Protein AF-A0A2N2NFU8-F1 (afdb_monomer_lite)

Secondary structure (DSSP, 8-state):
--HHHHHHHHHHHHHHHHHHHHHHHHHHHHHHHHHHHHHHHHHH-HHHHHHHHHTS--B-----GGGSPBHHHHHHHHHHTHHHHHHHHHTSBTTBEEEEE-SSSTTB-EEEEEESSHHHHHHHHHHH-SSEETTEEEEEEE-

Sequence (143 aa):
MIETTNEIKFSQAIETMKKESRFIILLLILITLCIVVILIETKTHTIRRIFDDFIYDNKNHYLPCEKLPTKVEVNKIIREKNDVIKEIEAVNPGFVEVEIDSSTCQGKADIIFWYASHENRLEIEDIIGDETFFGIPYRLQNR

Structure (mmCIF, N/CA/C/O backbone):
data_AF-A0A2N2NFU8-F1
#
_entry.id   AF-A0A2N2NFU8-F1
#
loop_
_atom_site.group_PDB
_atom_site.id
_atom_site.type_symbol
_atom_site.label_atom_id
_atom_site.label_alt_id
_atom_site.label_comp_id
_atom_site.label_asym_id
_atom_site.label_entity_id
_atom_site.label_seq_id
_atom_site.pdbx_PDB_ins_code
_atom_site.Cartn_x
_atom_site.Cartn_y
_atom_site.Cartn_z
_atom_site.occupancy
_atom_site.B_iso_or_equiv
_atom_site.auth_seq_id
_atom_site.auth_comp_id
_atom_site.auth_asym_id
_atom_site.auth_atom_id
_atom_site.pdbx_PDB_model_num
ATOM 1 N N . MET A 1 1 ? 45.878 -6.435 -62.817 1.00 57.75 1 MET A N 1
ATOM 2 C CA . MET A 1 1 ? 45.586 -7.247 -61.610 1.00 57.75 1 MET A CA 1
ATOM 3 C C . MET A 1 1 ? 45.681 -6.478 -60.286 1.00 57.75 1 MET A C 1
ATOM 5 O O . MET A 1 1 ? 45.166 -6.978 -59.299 1.00 57.75 1 MET A O 1
ATOM 9 N N . ILE A 1 2 ? 46.305 -5.292 -60.218 1.00 55.75 2 ILE A N 1
ATOM 10 C CA . ILE A 1 2 ? 46.417 -4.518 -58.959 1.00 55.75 2 ILE A CA 1
ATOM 11 C C . ILE A 1 2 ? 45.163 -3.654 -58.708 1.00 55.75 2 ILE A C 1
ATOM 13 O O . ILE A 1 2 ? 44.708 -3.538 -57.576 1.00 55.75 2 ILE A O 1
ATOM 17 N N . GLU A 1 3 ? 44.555 -3.126 -59.770 1.00 57.12 3 GLU A N 1
ATOM 18 C CA . GLU A 1 3 ? 43.409 -2.202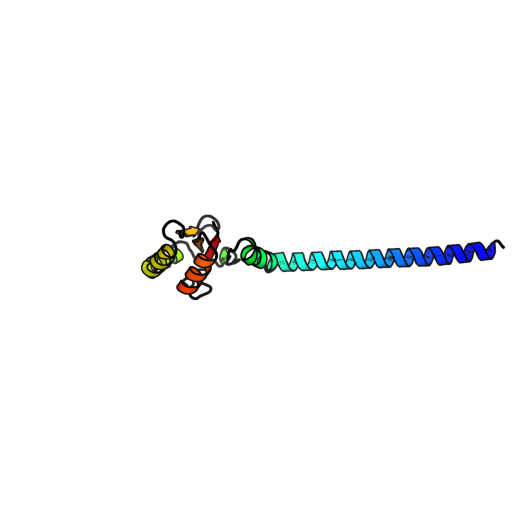 -59.723 1.00 57.12 3 GLU A CA 1
ATOM 19 C C . GLU A 1 3 ? 42.118 -2.866 -59.204 1.00 57.12 3 GLU A C 1
ATOM 21 O O . GLU A 1 3 ? 41.469 -2.355 -58.295 1.00 57.12 3 GLU A O 1
ATOM 26 N N . THR A 1 4 ? 41.837 -4.095 -59.647 1.00 58.62 4 THR A N 1
ATOM 27 C CA . THR A 1 4 ? 40.700 -4.917 -59.189 1.00 58.62 4 THR A CA 1
ATOM 28 C C . THR A 1 4 ? 40.763 -5.280 -57.703 1.00 58.62 4 THR A C 1
ATOM 30 O O . THR A 1 4 ? 39.737 -5.474 -57.060 1.00 58.62 4 THR A O 1
ATOM 33 N N . THR A 1 5 ? 41.963 -5.361 -57.125 1.00 61.72 5 THR A N 1
ATOM 34 C CA . THR A 1 5 ? 42.154 -5.737 -55.715 1.00 61.72 5 THR A CA 1
ATOM 35 C C . THR A 1 5 ? 41.864 -4.566 -54.768 1.00 61.72 5 THR A C 1
ATOM 37 O O . THR A 1 5 ? 41.464 -4.784 -53.624 1.00 61.72 5 THR A O 1
ATOM 40 N N . ASN A 1 6 ? 42.024 -3.324 -55.237 1.00 62.69 6 ASN A N 1
ATOM 41 C CA . ASN A 1 6 ? 41.734 -2.123 -54.450 1.00 62.69 6 ASN A CA 1
ATOM 42 C C . ASN A 1 6 ? 40.233 -1.803 -54.405 1.00 62.69 6 ASN A C 1
ATOM 44 O O . ASN A 1 6 ? 39.734 -1.440 -53.341 1.00 62.69 6 ASN A O 1
ATOM 48 N N . GLU A 1 7 ? 39.495 -2.007 -55.500 1.00 66.75 7 GLU A N 1
ATOM 49 C CA . GLU A 1 7 ? 38.040 -1.784 -55.518 1.00 66.75 7 GLU A CA 1
ATOM 50 C C . GLU A 1 7 ? 37.281 -2.776 -54.625 1.00 66.75 7 GLU A C 1
ATOM 52 O O . GLU A 1 7 ? 36.371 -2.387 -53.891 1.00 66.75 7 GLU A O 1
ATOM 57 N N . ILE A 1 8 ? 37.709 -4.044 -54.599 1.00 68.50 8 ILE A N 1
ATOM 58 C CA . ILE A 1 8 ? 37.111 -5.072 -53.734 1.00 68.50 8 ILE A CA 1
ATOM 59 C C . ILE A 1 8 ? 37.340 -4.738 -52.252 1.00 68.50 8 ILE A C 1
ATOM 61 O O . ILE A 1 8 ? 36.404 -4.812 -51.454 1.00 68.50 8 ILE A O 1
ATOM 65 N N . LYS A 1 9 ? 38.553 -4.302 -51.878 1.00 67.56 9 LYS A N 1
ATOM 66 C CA . LYS A 1 9 ? 38.859 -3.879 -50.500 1.00 67.56 9 LYS A CA 1
ATOM 67 C C . LYS A 1 9 ? 38.054 -2.650 -50.076 1.00 67.56 9 LYS A C 1
ATOM 69 O O . LYS A 1 9 ? 37.595 -2.591 -48.938 1.00 67.56 9 LYS A O 1
ATOM 74 N N . PHE A 1 10 ? 37.859 -1.690 -50.979 1.00 67.94 10 PHE A N 1
ATOM 75 C CA . PHE A 1 10 ? 37.082 -0.484 -50.701 1.00 67.94 10 PHE A CA 1
ATOM 76 C C . PHE A 1 10 ? 35.586 -0.791 -50.529 1.00 67.94 10 PHE A C 1
ATOM 78 O O . PHE A 1 10 ? 34.971 -0.333 -49.568 1.00 67.94 10 PHE A O 1
ATOM 85 N N . SER A 1 11 ? 35.013 -1.642 -51.388 1.00 69.06 11 SER A N 1
ATOM 86 C CA . SER A 1 11 ? 33.621 -2.091 -51.256 1.00 69.06 11 SER A CA 1
ATOM 87 C C . SER A 1 11 ? 33.385 -2.883 -49.964 1.00 69.06 11 SER A C 1
ATOM 89 O O . SER A 1 11 ? 32.391 -2.646 -49.277 1.00 69.06 11 SER A O 1
ATOM 91 N N . GLN A 1 12 ? 34.308 -3.780 -49.592 1.00 67.38 12 GLN A N 1
ATOM 92 C CA . GLN A 1 12 ? 34.230 -4.528 -48.331 1.00 67.38 12 GLN A CA 1
ATOM 93 C C . GLN A 1 12 ? 34.316 -3.606 -47.106 1.00 67.38 12 GLN A C 1
ATOM 95 O O . GLN A 1 12 ? 33.548 -3.788 -46.164 1.00 67.38 12 GLN A O 1
ATOM 100 N N . ALA A 1 13 ? 35.181 -2.584 -47.138 1.00 61.88 13 ALA A N 1
ATOM 101 C CA . ALA A 1 13 ? 35.310 -1.603 -46.059 1.00 61.88 13 ALA A CA 1
ATOM 102 C C . ALA A 1 13 ? 34.043 -0.743 -45.877 1.00 61.88 13 ALA A C 1
ATOM 104 O O . ALA A 1 13 ? 33.629 -0.476 -44.747 1.00 61.88 13 ALA A O 1
ATOM 105 N N . ILE A 1 14 ? 33.386 -0.345 -46.974 1.00 68.94 14 ILE A N 1
ATOM 106 C CA . ILE A 1 14 ? 32.115 0.397 -46.924 1.00 68.94 14 ILE A CA 1
ATOM 107 C C . ILE A 1 14 ? 31.000 -0.465 -46.322 1.00 68.94 14 ILE A C 1
ATOM 109 O O . ILE A 1 14 ? 30.201 0.025 -45.521 1.00 68.94 14 ILE A O 1
ATOM 113 N N . GLU A 1 15 ? 30.939 -1.748 -46.676 1.00 67.50 15 GLU A N 1
ATOM 114 C CA . GLU A 1 15 ? 29.918 -2.660 -46.162 1.00 67.50 15 GLU A CA 1
ATOM 115 C C . GLU A 1 15 ? 30.102 -2.942 -44.660 1.00 67.50 15 GLU A C 1
ATOM 117 O O . GLU A 1 15 ? 29.127 -2.902 -43.900 1.00 67.50 15 GLU A O 1
ATOM 122 N N . THR A 1 16 ? 31.347 -3.117 -44.198 1.00 66.88 16 THR A N 1
ATOM 123 C CA . THR A 1 16 ? 31.666 -3.247 -42.766 1.00 66.88 16 THR A CA 1
ATOM 124 C C . THR A 1 16 ? 31.369 -1.965 -41.990 1.00 66.88 16 THR A C 1
ATOM 126 O O . THR A 1 16 ? 30.689 -2.034 -40.967 1.00 66.88 16 THR A O 1
ATOM 129 N N . MET A 1 17 ? 31.741 -0.788 -42.511 1.00 64.00 17 MET A N 1
ATOM 130 C CA . MET A 1 17 ? 31.419 0.505 -41.885 1.00 64.00 17 MET A CA 1
ATOM 131 C C . MET A 1 17 ? 29.905 0.745 -41.786 1.00 64.00 17 MET A C 1
ATOM 133 O O . MET A 1 17 ? 29.406 1.243 -40.775 1.00 64.00 17 MET A O 1
ATOM 137 N N . LYS A 1 18 ? 29.136 0.360 -42.813 1.00 70.12 18 LYS A N 1
ATOM 138 C CA . LYS A 1 18 ? 27.669 0.480 -42.819 1.00 70.12 18 LYS A CA 1
ATOM 139 C C . LYS A 1 18 ? 27.014 -0.488 -41.827 1.00 70.12 18 LYS A C 1
ATOM 141 O O . LYS A 1 18 ? 26.007 -0.139 -41.213 1.00 70.12 18 LYS A O 1
ATOM 146 N N . LYS A 1 19 ? 27.576 -1.688 -41.638 1.00 72.69 19 LYS A N 1
ATOM 147 C CA . LYS A 1 19 ? 27.125 -2.670 -40.636 1.00 72.69 19 LYS A CA 1
ATOM 148 C C . LYS A 1 19 ? 27.407 -2.198 -39.205 1.00 72.69 19 LYS A C 1
ATOM 150 O O . LYS A 1 19 ? 26.512 -2.277 -38.366 1.00 72.69 19 LYS A O 1
ATOM 155 N N . GLU A 1 20 ? 28.597 -1.660 -38.949 1.00 76.50 20 GLU A N 1
ATOM 156 C CA . GLU A 1 20 ? 28.974 -1.081 -37.653 1.00 76.50 20 GLU A CA 1
ATOM 157 C C . GLU A 1 20 ? 28.124 0.149 -37.317 1.00 76.50 20 GLU A C 1
ATOM 159 O O . GLU A 1 20 ? 27.576 0.237 -36.221 1.00 76.50 20 GLU A O 1
ATOM 164 N N . SER A 1 21 ? 27.893 1.041 -38.285 1.00 78.94 21 SER A N 1
ATOM 165 C CA . SER A 1 21 ? 27.010 2.201 -38.113 1.00 78.94 21 SER A CA 1
ATOM 166 C C . SER A 1 21 ? 25.566 1.795 -37.794 1.00 78.94 21 SER A C 1
ATOM 168 O O . SER A 1 21 ? 24.955 2.355 -36.886 1.00 78.94 21 SER A O 1
ATOM 170 N N . ARG A 1 22 ? 25.025 0.764 -38.458 1.00 85.81 22 ARG A N 1
ATOM 171 C CA . ARG A 1 22 ? 23.692 0.222 -38.134 1.00 85.81 22 ARG A CA 1
ATOM 172 C C . ARG A 1 22 ? 23.628 -0.365 -36.727 1.00 85.81 22 ARG A C 1
ATOM 174 O O . ARG A 1 22 ? 22.627 -0.166 -36.046 1.00 85.81 22 ARG A O 1
ATOM 181 N N 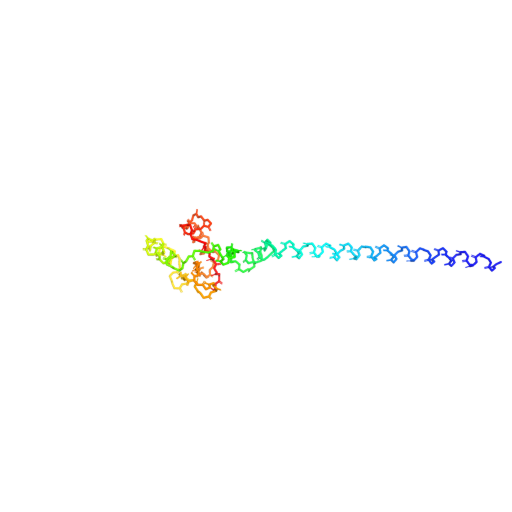. PHE A 1 23 ? 24.671 -1.070 -36.291 1.00 89.88 23 PHE A N 1
ATOM 182 C CA . PHE A 1 23 ? 24.733 -1.618 -34.938 1.00 89.88 23 PHE A CA 1
ATOM 183 C C . PHE A 1 23 ? 24.798 -0.507 -33.882 1.00 89.88 23 PHE A C 1
ATOM 185 O O . PHE A 1 23 ? 24.058 -0.553 -32.904 1.00 89.88 23 PHE A O 1
ATOM 192 N N . ILE A 1 24 ? 25.602 0.534 -34.121 1.00 89.75 24 ILE A N 1
ATOM 193 C CA . ILE A 1 24 ? 25.680 1.715 -33.252 1.00 89.75 24 ILE A CA 1
ATOM 194 C C . ILE A 1 24 ? 24.321 2.422 -33.173 1.00 89.75 24 ILE A C 1
ATOM 196 O O . ILE A 1 24 ? 23.873 2.750 -32.080 1.00 89.75 24 ILE A O 1
ATOM 200 N N . ILE A 1 25 ? 23.627 2.608 -34.301 1.00 92.19 25 ILE A N 1
ATOM 201 C CA . ILE A 1 25 ? 22.288 3.218 -34.323 1.00 92.19 25 ILE A CA 1
ATOM 202 C C . ILE A 1 25 ? 21.291 2.378 -33.516 1.00 92.19 25 ILE A C 1
ATOM 204 O O . ILE A 1 25 ? 20.552 2.930 -32.706 1.00 92.19 25 ILE A O 1
ATOM 208 N N . LEU A 1 26 ? 21.285 1.052 -33.685 1.00 93.81 26 LEU A N 1
ATOM 209 C CA . LEU A 1 26 ? 20.416 0.162 -32.906 1.00 93.81 26 LEU A CA 1
ATOM 210 C C . LEU A 1 26 ? 20.712 0.241 -31.405 1.00 93.81 26 LEU A C 1
ATOM 212 O O . LEU A 1 26 ? 19.785 0.295 -30.599 1.00 93.81 26 LEU A O 1
ATOM 216 N N . LEU A 1 27 ? 21.990 0.298 -31.031 1.00 94.06 27 LEU A N 1
ATOM 217 C CA . LEU A 1 27 ? 22.412 0.419 -29.640 1.00 94.06 27 LEU A CA 1
ATOM 218 C C . LEU A 1 27 ? 22.010 1.776 -29.040 1.00 94.06 27 LEU A C 1
ATOM 220 O O . LEU A 1 27 ? 21.504 1.821 -27.923 1.00 94.06 27 LEU A O 1
ATOM 224 N N . LEU A 1 28 ? 22.145 2.870 -29.794 1.00 94.44 28 LEU A N 1
ATOM 225 C CA . LEU A 1 28 ? 21.682 4.200 -29.383 1.00 94.44 28 LEU A CA 1
ATOM 226 C C . LEU A 1 28 ? 20.161 4.259 -29.220 1.00 94.44 28 LEU A C 1
ATOM 228 O O . LEU A 1 28 ? 19.676 4.857 -28.261 1.00 94.44 28 LEU A O 1
ATOM 232 N N . ILE A 1 29 ? 19.405 3.619 -30.116 1.00 95.75 29 ILE A N 1
ATOM 233 C CA . ILE A 1 29 ? 17.945 3.508 -29.999 1.00 95.75 29 ILE A CA 1
ATOM 234 C C . ILE A 1 29 ? 17.579 2.727 -28.735 1.00 95.75 29 ILE A C 1
ATOM 236 O O . ILE A 1 29 ? 16.731 3.180 -27.972 1.00 95.75 29 ILE A O 1
ATOM 240 N N . LEU A 1 30 ? 18.242 1.595 -28.479 1.00 95.75 30 LEU A N 1
ATOM 241 C CA . LEU A 1 30 ? 18.002 0.784 -27.286 1.00 95.75 30 LEU A CA 1
ATOM 242 C C . LEU A 1 30 ? 18.305 1.562 -25.999 1.00 95.75 30 LEU A C 1
ATOM 244 O O . LEU A 1 30 ? 17.482 1.579 -25.090 1.00 95.75 30 LEU A O 1
ATOM 248 N N . ILE A 1 31 ? 19.447 2.251 -25.935 1.00 95.62 31 ILE A N 1
ATOM 249 C CA . ILE A 1 31 ? 19.809 3.094 -24.786 1.00 95.62 31 ILE A CA 1
ATOM 250 C C . ILE A 1 31 ? 18.773 4.203 -24.590 1.00 95.62 31 ILE A C 1
ATOM 252 O O . ILE A 1 31 ? 18.325 4.435 -23.469 1.00 95.62 31 ILE A O 1
ATOM 256 N N . THR A 1 32 ? 18.358 4.860 -25.674 1.00 94.81 32 THR A N 1
ATOM 257 C CA . THR A 1 32 ? 17.338 5.915 -25.624 1.00 94.81 32 THR A CA 1
ATOM 258 C C . THR A 1 32 ? 16.013 5.369 -25.092 1.00 94.81 32 THR A C 1
ATOM 260 O O . THR A 1 32 ? 15.402 5.989 -24.224 1.00 94.81 32 THR A O 1
ATOM 263 N N . LEU A 1 33 ? 15.596 4.183 -25.545 1.00 94.94 33 LEU A N 1
ATOM 264 C CA . LEU A 1 33 ? 14.402 3.500 -25.049 1.00 94.94 33 LEU A CA 1
ATOM 265 C C . LEU A 1 33 ? 14.513 3.207 -23.545 1.00 94.94 33 LEU A C 1
ATOM 267 O O . LEU A 1 33 ? 13.588 3.517 -22.798 1.00 94.94 33 LEU A O 1
ATOM 271 N N . CYS A 1 34 ? 15.655 2.686 -23.086 1.00 92.06 34 CYS A N 1
ATOM 272 C CA . CYS A 1 34 ? 15.906 2.445 -21.665 1.00 92.06 34 CYS A CA 1
ATOM 273 C C . CYS A 1 34 ? 15.807 3.736 -20.840 1.00 92.06 34 CYS A C 1
ATOM 275 O O . CYS A 1 34 ? 15.171 3.740 -19.789 1.00 92.06 34 CYS A O 1
ATOM 277 N N . ILE A 1 35 ? 16.380 4.844 -21.322 1.00 92.56 35 ILE A N 1
ATOM 278 C CA . ILE A 1 35 ? 16.293 6.148 -20.646 1.00 92.56 35 ILE A CA 1
ATOM 279 C C . ILE A 1 35 ? 14.835 6.610 -20.547 1.00 92.56 35 ILE A C 1
ATOM 281 O O . ILE A 1 35 ? 14.415 7.052 -19.481 1.00 92.56 35 ILE A O 1
ATOM 285 N N . VAL A 1 36 ? 14.044 6.481 -21.617 1.00 91.06 36 VAL A N 1
ATOM 286 C CA . VAL A 1 36 ? 12.617 6.844 -21.594 1.00 91.06 36 VAL A CA 1
ATOM 287 C C . VAL A 1 36 ? 11.856 6.012 -20.562 1.00 91.06 36 VAL A C 1
ATOM 289 O O . VAL A 1 36 ? 11.098 6.578 -19.779 1.00 91.06 36 VAL A O 1
ATOM 292 N N . VAL A 1 37 ? 12.090 4.698 -20.503 1.00 88.19 37 VAL A N 1
ATOM 293 C CA . VAL A 1 37 ? 11.465 3.821 -19.498 1.00 88.19 37 VAL A CA 1
ATOM 294 C C . VAL A 1 37 ? 11.841 4.252 -18.078 1.00 88.19 37 VAL A C 1
ATOM 296 O O . VAL A 1 37 ? 10.962 4.375 -17.229 1.00 88.19 37 VAL A O 1
ATOM 299 N N . ILE A 1 38 ? 13.115 4.569 -17.827 1.00 86.50 38 ILE A N 1
ATOM 300 C CA . ILE A 1 38 ? 13.578 5.070 -16.522 1.00 86.50 38 ILE A CA 1
ATOM 301 C C . ILE A 1 38 ? 12.887 6.397 -16.166 1.00 86.50 38 ILE A C 1
ATOM 303 O O . ILE A 1 38 ? 12.422 6.581 -15.041 1.00 86.50 38 ILE A O 1
ATOM 307 N N . LEU A 1 39 ? 12.760 7.322 -17.121 1.00 86.25 39 LEU A N 1
ATOM 308 C CA . LEU A 1 39 ? 12.079 8.603 -16.905 1.00 86.25 39 LEU A CA 1
ATOM 309 C C . LEU A 1 39 ? 10.578 8.436 -16.629 1.00 86.25 39 LEU A C 1
ATOM 311 O O . LEU A 1 39 ? 10.024 9.179 -15.821 1.00 86.25 39 LEU A O 1
ATOM 315 N N . ILE A 1 40 ? 9.915 7.471 -17.267 1.00 83.88 40 ILE A N 1
ATOM 316 C CA . ILE A 1 40 ? 8.513 7.137 -16.975 1.00 83.88 40 ILE A CA 1
ATOM 317 C C . ILE A 1 40 ? 8.394 6.551 -15.565 1.00 83.88 40 ILE A C 1
ATOM 319 O O . ILE A 1 40 ? 7.514 6.957 -14.801 1.00 83.88 40 ILE A O 1
ATOM 323 N N . GLU A 1 41 ?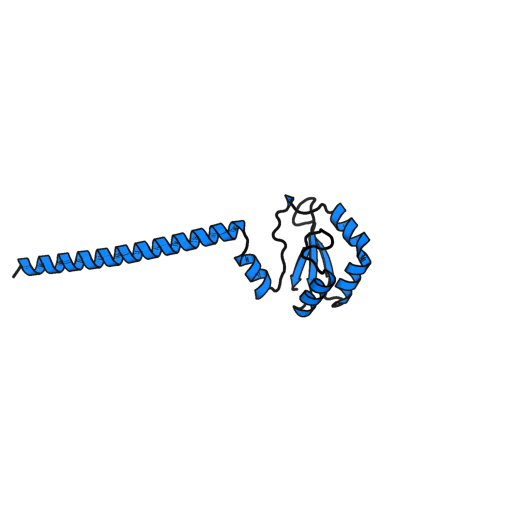 9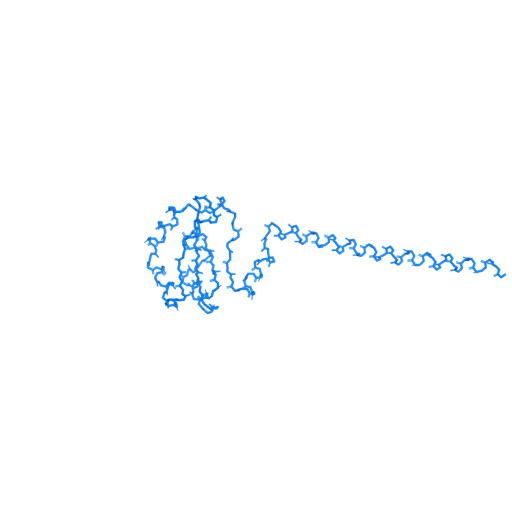.294 5.642 -15.195 1.00 83.94 41 GLU A N 1
ATOM 324 C CA . GLU A 1 41 ? 9.263 4.968 -13.898 1.00 83.94 41 GLU A CA 1
ATOM 325 C C . GLU A 1 41 ? 9.468 5.937 -12.733 1.00 83.94 41 GLU A C 1
ATOM 327 O O . GLU A 1 41 ? 8.710 5.905 -11.769 1.00 83.94 41 GLU A O 1
ATOM 332 N N . THR A 1 42 ? 10.420 6.868 -12.855 1.00 77.75 42 THR A N 1
ATOM 333 C CA . THR A 1 42 ? 10.679 7.891 -11.820 1.00 77.75 42 THR A CA 1
ATOM 334 C C . THR A 1 42 ? 9.482 8.792 -11.519 1.00 77.75 42 THR A C 1
ATOM 336 O O . THR A 1 42 ? 9.451 9.418 -10.463 1.00 77.75 42 THR A O 1
ATOM 339 N N . LYS A 1 43 ? 8.502 8.880 -12.427 1.00 75.25 43 LYS A N 1
ATOM 340 C CA . LYS A 1 43 ? 7.295 9.694 -12.236 1.00 75.25 43 LYS A CA 1
ATOM 341 C C . LYS A 1 43 ? 6.065 8.884 -11.860 1.00 75.25 43 LYS A C 1
ATOM 343 O O . LYS A 1 43 ? 5.209 9.391 -11.145 1.00 75.25 43 LYS A O 1
ATOM 348 N N . THR A 1 44 ? 5.932 7.683 -12.414 1.00 75.69 44 THR A N 1
ATOM 349 C CA . THR A 1 44 ? 4.687 6.904 -12.331 1.00 75.69 44 THR A CA 1
ATOM 350 C C . THR A 1 44 ? 4.774 5.725 -11.373 1.00 75.69 44 THR A C 1
ATOM 352 O O . THR A 1 44 ? 3.729 5.226 -10.971 1.00 75.69 44 THR A O 1
ATOM 355 N N . HIS A 1 45 ? 5.984 5.287 -11.002 1.00 83.12 45 HIS A N 1
ATOM 356 C CA . HIS A 1 45 ? 6.221 4.086 -10.195 1.00 83.12 45 HIS A CA 1
ATOM 357 C C . HIS A 1 45 ? 5.493 2.840 -10.735 1.00 83.12 45 HIS A C 1
ATOM 359 O O . HIS A 1 45 ? 5.086 1.974 -9.966 1.00 83.12 45 HIS A O 1
ATOM 365 N N . THR A 1 46 ? 5.280 2.751 -12.053 1.00 83.81 46 THR A N 1
ATOM 366 C CA . THR A 1 46 ? 4.446 1.705 -12.666 1.00 83.81 46 THR A CA 1
ATOM 367 C C . THR A 1 46 ? 5.094 0.328 -12.532 1.00 83.81 46 THR A C 1
ATOM 369 O O . THR A 1 46 ? 4.433 -0.632 -12.145 1.00 83.81 46 THR A O 1
ATOM 372 N N . ILE A 1 47 ? 6.392 0.223 -12.819 1.00 83.75 47 ILE A N 1
ATOM 373 C CA . ILE A 1 47 ? 7.157 -1.022 -12.696 1.00 83.75 47 ILE A CA 1
ATOM 374 C C . ILE A 1 47 ? 7.251 -1.409 -11.223 1.00 83.75 47 ILE A C 1
ATOM 376 O O . ILE A 1 47 ? 7.009 -2.568 -10.888 1.00 83.75 47 ILE A O 1
ATOM 380 N N . ARG A 1 48 ? 7.544 -0.449 -10.335 1.00 85.88 48 ARG A N 1
ATOM 381 C CA . ARG A 1 48 ? 7.572 -0.690 -8.889 1.00 85.88 48 ARG A CA 1
ATOM 382 C C . ARG A 1 48 ? 6.226 -1.191 -8.374 1.00 85.88 48 ARG A C 1
ATOM 384 O O . ARG A 1 48 ? 6.216 -2.153 -7.623 1.00 85.88 48 ARG A O 1
ATOM 391 N N . ARG A 1 49 ? 5.117 -0.606 -8.828 1.00 88.31 49 ARG A N 1
ATOM 392 C CA . ARG A 1 49 ? 3.758 -1.028 -8.470 1.00 88.31 49 ARG A CA 1
ATOM 393 C C . ARG A 1 49 ? 3.458 -2.453 -8.904 1.00 88.31 49 ARG A C 1
ATOM 395 O O . ARG A 1 49 ? 2.922 -3.204 -8.107 1.00 88.31 49 ARG A O 1
ATOM 402 N N . ILE A 1 50 ? 3.842 -2.838 -10.121 1.00 88.00 50 ILE A N 1
ATOM 403 C CA . ILE A 1 50 ? 3.681 -4.222 -10.594 1.00 88.00 50 ILE A CA 1
ATOM 404 C C . ILE A 1 50 ? 4.534 -5.181 -9.758 1.00 88.00 50 ILE A C 1
ATOM 406 O O . ILE A 1 50 ? 4.091 -6.277 -9.437 1.00 88.00 50 ILE A O 1
ATOM 410 N N . PHE A 1 51 ? 5.759 -4.789 -9.408 1.00 90.69 51 PHE A N 1
ATOM 411 C CA . PHE A 1 51 ? 6.655 -5.643 -8.633 1.00 90.69 51 PHE A CA 1
ATOM 412 C C . PHE A 1 51 ? 6.185 -5.802 -7.183 1.00 90.69 51 PHE A C 1
ATOM 414 O O . PHE A 1 51 ? 6.150 -6.919 -6.673 1.00 90.69 51 PHE A O 1
ATOM 421 N N . ASP A 1 52 ? 5.791 -4.702 -6.542 1.00 92.56 52 ASP A N 1
ATOM 422 C CA . ASP A 1 52 ? 5.234 -4.716 -5.194 1.00 92.56 52 ASP A CA 1
ATOM 423 C C . ASP A 1 52 ? 3.956 -5.568 -5.170 1.00 92.56 52 ASP A C 1
ATOM 425 O O . ASP A 1 52 ? 3.862 -6.458 -4.338 1.00 92.56 52 ASP A O 1
ATOM 429 N N . ASP A 1 53 ? 3.054 -5.410 -6.141 1.00 92.31 53 ASP A N 1
ATOM 430 C CA . ASP A 1 53 ? 1.789 -6.152 -6.208 1.00 92.31 53 ASP A CA 1
ATOM 431 C C . ASP A 1 53 ? 1.949 -7.639 -6.566 1.00 92.31 53 ASP A C 1
ATOM 433 O O . ASP A 1 53 ? 1.322 -8.486 -5.948 1.00 92.31 53 ASP A O 1
ATOM 437 N N . PHE A 1 54 ? 2.787 -7.991 -7.545 1.00 91.88 54 PHE A N 1
ATOM 438 C CA . PHE A 1 54 ? 2.849 -9.369 -8.056 1.00 91.88 54 PHE A CA 1
ATOM 439 C C . PHE A 1 54 ? 3.923 -10.232 -7.385 1.00 91.88 54 PHE A C 1
ATOM 441 O O . PHE A 1 54 ? 3.766 -11.447 -7.286 1.00 91.88 54 PHE A O 1
ATOM 448 N N . ILE A 1 55 ? 5.046 -9.632 -6.973 1.00 93.19 55 ILE A N 1
ATOM 449 C CA . ILE A 1 55 ? 6.183 -10.374 -6.406 1.00 93.19 55 ILE A CA 1
ATOM 450 C C . ILE A 1 55 ? 6.162 -10.325 -4.886 1.00 93.19 55 ILE A C 1
ATOM 452 O O . ILE A 1 55 ? 6.362 -11.357 -4.248 1.00 93.19 55 ILE A O 1
ATOM 456 N N . TYR A 1 56 ? 5.942 -9.143 -4.309 1.00 94.12 56 TYR A N 1
ATOM 457 C CA . TYR A 1 56 ? 5.848 -9.002 -2.857 1.00 94.12 56 TYR A CA 1
ATOM 458 C C . TYR A 1 56 ? 4.430 -9.199 -2.331 1.00 94.12 56 TYR A C 1
ATOM 460 O O . TYR A 1 56 ? 4.270 -9.405 -1.132 1.00 94.12 56 TYR A O 1
ATOM 468 N N . ASP A 1 57 ? 3.433 -9.185 -3.220 1.00 96.25 57 ASP A N 1
ATOM 469 C CA . ASP A 1 57 ? 2.024 -9.165 -2.847 1.00 96.25 57 ASP A CA 1
ATOM 470 C C . ASP A 1 57 ? 1.749 -8.034 -1.861 1.00 96.25 57 ASP A C 1
ATOM 472 O O . ASP A 1 57 ? 1.208 -8.283 -0.804 1.00 96.25 57 ASP A O 1
ATOM 476 N N . ASN A 1 58 ? 2.186 -6.814 -2.182 1.00 96.62 58 ASN A N 1
ATOM 477 C CA . ASN A 1 58 ? 2.052 -5.587 -1.400 1.00 96.62 58 ASN A CA 1
ATOM 478 C C . ASN A 1 58 ? 1.262 -4.537 -2.189 1.00 96.62 58 ASN A C 1
ATOM 480 O O . ASN A 1 58 ? 1.456 -4.362 -3.392 1.00 96.62 58 ASN A O 1
ATOM 484 N N . LYS A 1 59 ? 0.474 -3.720 -1.488 1.00 95.31 59 LYS A N 1
ATOM 485 C CA . LYS A 1 59 ? -0.202 -2.544 -2.056 1.00 95.31 59 LYS A CA 1
ATOM 486 C C . LYS A 1 59 ? 0.370 -1.273 -1.445 1.00 95.31 59 LYS A C 1
ATOM 488 O O . LYS A 1 59 ? 0.341 -1.091 -0.232 1.00 95.31 59 LYS A O 1
ATOM 493 N N . ASN A 1 60 ? 0.853 -0.363 -2.286 1.00 95.06 60 ASN A N 1
ATOM 494 C CA . ASN A 1 60 ? 1.362 0.944 -1.874 1.00 95.06 60 ASN A CA 1
ATOM 495 C C . ASN A 1 60 ? 0.537 2.078 -2.500 1.00 95.06 60 ASN A C 1
ATOM 497 O O . ASN A 1 60 ? 0.147 1.994 -3.664 1.00 95.06 60 ASN A O 1
ATOM 501 N N . HIS A 1 61 ? 0.321 3.175 -1.765 1.00 93.19 61 HIS A N 1
ATOM 502 C CA . HIS A 1 61 ? -0.416 4.335 -2.286 1.00 93.19 61 HIS A CA 1
ATOM 503 C C . HIS A 1 61 ? 0.410 5.216 -3.244 1.00 93.19 61 HIS A C 1
ATOM 505 O O . HIS A 1 61 ? -0.164 6.010 -3.985 1.00 93.19 61 HIS A O 1
ATOM 511 N N . TYR A 1 62 ? 1.749 5.146 -3.206 1.00 91.19 62 TYR A N 1
ATOM 512 C CA . TYR A 1 62 ? 2.712 5.959 -3.989 1.00 91.19 62 TYR A CA 1
ATOM 513 C C . TYR A 1 62 ? 2.502 7.488 -3.977 1.00 91.19 62 TYR A C 1
ATOM 515 O O . TYR A 1 62 ? 3.155 8.225 -4.715 1.00 91.19 62 TYR A O 1
ATOM 523 N N . LEU A 1 63 ? 1.602 7.992 -3.131 1.00 92.44 63 LEU A N 1
ATOM 524 C CA . LEU A 1 63 ? 1.433 9.417 -2.885 1.00 92.44 63 LEU A CA 1
ATOM 525 C C . LEU A 1 63 ? 2.681 10.029 -2.224 1.00 92.44 63 LEU A C 1
ATOM 527 O O . LEU A 1 63 ? 3.240 9.426 -1.307 1.00 92.44 63 LEU A O 1
ATOM 531 N N . PRO A 1 64 ? 3.083 11.245 -2.635 1.00 93.12 64 PRO A N 1
ATOM 532 C CA . PRO A 1 64 ? 4.125 11.995 -1.949 1.00 93.12 64 PRO A CA 1
ATOM 533 C C . PRO A 1 64 ? 3.617 12.518 -0.593 1.00 93.12 64 PRO A C 1
ATOM 535 O O . PRO A 1 64 ? 2.411 12.724 -0.411 1.00 93.12 64 PRO A O 1
ATOM 538 N N . CYS A 1 65 ? 4.533 12.768 0.351 1.00 93.69 65 CYS A N 1
ATOM 539 C CA . CYS A 1 65 ? 4.208 13.134 1.736 1.00 93.69 65 CYS A CA 1
ATOM 540 C C . CYS A 1 65 ? 3.262 14.342 1.850 1.00 93.69 65 CYS A C 1
ATOM 542 O O . CYS A 1 65 ? 2.418 14.389 2.742 1.00 93.69 65 CYS A O 1
ATOM 544 N N . GLU A 1 66 ? 3.350 15.322 0.948 1.00 94.12 66 GLU A N 1
ATOM 545 C CA . GLU A 1 66 ? 2.518 16.530 0.983 1.00 94.12 66 GLU A CA 1
ATOM 546 C C . GLU A 1 66 ? 1.026 16.215 0.816 1.00 94.12 66 GLU A C 1
ATOM 548 O O . GLU A 1 66 ? 0.181 16.942 1.345 1.00 94.12 66 GLU A O 1
ATOM 553 N N . LYS A 1 67 ? 0.709 15.123 0.106 1.00 95.06 67 LYS A N 1
ATOM 554 C CA . LYS A 1 67 ? -0.661 14.660 -0.150 1.00 95.06 67 LYS A CA 1
ATOM 555 C C . LYS A 1 67 ? -1.208 13.736 0.935 1.00 95.06 67 LYS A C 1
ATOM 557 O O . LYS A 1 67 ? -2.389 13.406 0.885 1.00 95.06 67 LYS A O 1
ATOM 562 N N . LEU A 1 68 ? -0.383 13.318 1.892 1.00 97.06 68 LEU A N 1
ATOM 563 C CA . LEU A 1 68 ? -0.854 12.511 3.010 1.00 97.06 68 LEU A CA 1
ATOM 564 C C . LEU A 1 68 ? -1.623 13.372 4.026 1.00 97.06 68 LEU A C 1
ATOM 566 O O . LEU A 1 68 ? -1.350 14.574 4.157 1.00 97.06 68 LEU A O 1
ATOM 570 N N . PRO A 1 69 ? -2.588 12.792 4.752 1.00 97.44 69 PRO A N 1
ATOM 571 C CA . PRO A 1 69 ? -3.265 13.461 5.856 1.00 97.44 69 PRO A CA 1
ATOM 572 C C . PRO A 1 69 ? -2.342 13.622 7.069 1.00 97.44 69 PRO A C 1
ATOM 574 O O . PRO A 1 69 ? -1.248 13.062 7.153 1.00 97.44 69 PRO A O 1
ATOM 577 N N . THR A 1 70 ? -2.763 14.439 8.026 1.00 97.69 70 THR A N 1
ATOM 578 C CA . THR A 1 70 ? -2.062 14.601 9.303 1.00 97.69 70 THR A CA 1
ATOM 579 C C . THR A 1 70 ? -2.287 13.396 10.212 1.00 97.69 70 THR A C 1
ATOM 581 O O . THR A 1 70 ? -3.325 12.736 10.168 1.00 97.69 70 THR A O 1
ATOM 584 N N . LYS A 1 71 ? -1.354 13.162 11.143 1.00 96.12 71 LYS A N 1
ATOM 585 C CA . LYS A 1 71 ? -1.508 12.121 12.172 1.00 96.12 71 LYS A CA 1
ATOM 586 C C . LYS A 1 71 ? -2.817 12.253 12.963 1.00 96.12 71 LYS A C 1
ATOM 588 O O . LYS A 1 71 ? -3.402 11.244 13.348 1.00 96.12 71 LYS A O 1
ATOM 593 N N . VAL A 1 72 ? -3.277 13.477 13.225 1.00 96.44 72 VAL A N 1
ATOM 594 C CA . VAL A 1 72 ? -4.518 13.729 13.977 1.00 96.44 72 VAL A CA 1
ATOM 595 C C . VAL A 1 72 ? -5.745 13.277 13.185 1.00 96.44 72 VAL A C 1
ATOM 597 O O . VAL A 1 72 ? -6.625 12.639 13.757 1.00 96.44 72 VAL A O 1
ATOM 600 N N . GLU A 1 73 ? -5.785 13.556 11.880 1.00 97.12 73 GLU A N 1
ATOM 601 C CA . GLU A 1 73 ? -6.874 13.126 10.994 1.00 97.12 73 GLU A CA 1
ATOM 602 C C . GLU A 1 73 ? -6.942 11.601 10.891 1.00 97.12 73 GLU A C 1
ATOM 604 O O . GLU A 1 73 ? -8.012 11.030 11.093 1.00 97.12 73 GLU A O 1
ATOM 609 N N . VAL A 1 74 ? -5.799 10.934 10.689 1.00 97.25 74 VAL A N 1
ATOM 610 C CA . VAL A 1 74 ? -5.735 9.462 10.630 1.00 97.25 74 VAL A CA 1
ATOM 611 C C . VAL A 1 74 ? -6.220 8.831 11.939 1.00 97.25 74 VAL A C 1
ATOM 613 O O . VAL A 1 74 ? -7.086 7.959 11.929 1.00 97.25 74 VAL A O 1
ATOM 616 N N . ASN A 1 75 ? -5.735 9.322 13.088 1.00 96.50 75 ASN A N 1
ATOM 617 C CA . ASN A 1 75 ? -6.160 8.825 14.403 1.00 96.50 75 ASN A CA 1
ATOM 618 C C . ASN A 1 75 ? -7.656 9.023 14.659 1.00 96.50 75 ASN A C 1
ATOM 620 O O . ASN A 1 75 ? -8.285 8.194 15.318 1.00 96.50 75 ASN A O 1
ATOM 624 N N . LYS A 1 76 ? -8.223 10.135 14.181 1.00 97.62 76 LYS A N 1
ATOM 625 C CA . LYS A 1 76 ? -9.655 10.397 14.298 1.00 97.62 76 LYS A CA 1
ATOM 626 C C . LYS A 1 76 ? -10.453 9.345 13.527 1.00 97.62 76 LYS A C 1
ATOM 628 O O . LYS A 1 76 ? -11.339 8.740 14.122 1.00 97.62 76 LYS A O 1
ATOM 633 N N . ILE A 1 77 ? -10.102 9.088 12.266 1.00 97.25 77 ILE A N 1
ATOM 634 C CA . ILE A 1 77 ? -10.798 8.105 11.422 1.00 97.25 77 ILE A CA 1
ATOM 635 C C . ILE A 1 77 ? -10.684 6.692 11.995 1.00 97.25 77 ILE A C 1
ATOM 637 O O . ILE A 1 77 ? -11.703 6.026 12.135 1.00 97.25 77 ILE A O 1
ATOM 641 N N . ILE A 1 78 ? -9.492 6.256 12.415 1.00 96.00 78 ILE A N 1
ATOM 642 C CA . ILE A 1 78 ? -9.308 4.930 13.035 1.00 96.00 78 ILE A CA 1
ATOM 643 C C . ILE A 1 78 ? -10.168 4.777 14.291 1.00 96.00 78 ILE A C 1
ATOM 645 O O . ILE A 1 78 ? -10.800 3.744 14.490 1.00 96.00 78 ILE A O 1
ATOM 649 N N . ARG A 1 79 ? -10.248 5.817 15.130 1.00 96.88 79 ARG A N 1
ATOM 650 C CA . ARG A 1 79 ? -11.090 5.787 16.332 1.00 96.88 79 ARG A CA 1
ATOM 651 C C . ARG A 1 79 ? -12.579 5.751 15.993 1.00 96.88 79 ARG A C 1
ATOM 653 O O . ARG A 1 79 ? -13.333 5.053 16.664 1.00 96.88 79 ARG A O 1
ATOM 660 N N . GLU A 1 80 ? -13.002 6.521 14.994 1.00 97.75 80 GLU A N 1
ATOM 661 C CA . GLU A 1 80 ? -14.396 6.575 14.538 1.00 97.75 80 GLU A CA 1
ATOM 662 C C . GLU A 1 80 ? -14.836 5.284 13.837 1.00 97.75 80 GLU A C 1
ATOM 664 O O . GLU A 1 80 ? -16.013 4.942 13.903 1.00 97.75 80 GLU A O 1
ATOM 669 N N . LYS A 1 81 ? -13.903 4.572 13.196 1.00 97.31 81 LYS A N 1
ATOM 670 C CA . LYS A 1 81 ? -14.122 3.342 12.415 1.00 97.31 81 LYS A CA 1
ATOM 671 C C . LYS A 1 81 ? -13.490 2.113 13.062 1.00 97.31 81 LYS A C 1
ATOM 673 O O . LYS A 1 81 ? -13.044 1.186 12.392 1.00 97.31 81 LYS A O 1
ATOM 678 N N . ASN A 1 82 ? -13.427 2.122 14.389 1.00 96.88 82 ASN A N 1
ATOM 679 C CA . ASN A 1 82 ? -12.780 1.079 15.177 1.00 96.88 82 ASN A CA 1
ATOM 680 C C . ASN A 1 82 ? -13.494 -0.284 15.081 1.00 96.88 82 ASN A C 1
ATOM 682 O O . ASN A 1 82 ? -12.898 -1.315 15.366 1.00 96.88 82 ASN A O 1
ATOM 686 N N . ASP A 1 83 ? -14.775 -0.293 14.724 1.00 97.88 83 ASP A N 1
ATOM 687 C CA . ASP A 1 83 ? -15.525 -1.494 14.356 1.00 97.88 83 ASP A CA 1
ATOM 688 C C . ASP A 1 83 ? -14.926 -2.177 13.120 1.00 97.88 83 ASP A C 1
ATOM 690 O O . ASP A 1 83 ? -14.589 -3.355 13.198 1.00 97.88 83 ASP A O 1
ATOM 694 N N . VAL A 1 84 ? -14.684 -1.418 12.048 1.00 97.94 84 VAL A N 1
ATOM 695 C CA . VAL A 1 84 ? -14.068 -1.931 10.811 1.00 97.94 84 VAL A CA 1
ATOM 696 C C . VAL A 1 84 ? -12.619 -2.358 11.051 1.00 97.94 84 VAL A C 1
ATOM 698 O O . VAL A 1 84 ? -12.181 -3.382 10.545 1.00 97.94 84 VAL A O 1
ATOM 701 N N . ILE A 1 85 ? -11.868 -1.619 11.875 1.00 98.06 85 ILE A N 1
ATOM 702 C CA . ILE A 1 85 ? -10.493 -2.002 12.248 1.00 98.06 85 ILE A CA 1
ATOM 703 C C . ILE A 1 85 ? -10.468 -3.373 12.927 1.00 98.06 85 ILE A C 1
ATOM 705 O O . ILE A 1 85 ? -9.646 -4.213 12.580 1.00 98.06 85 ILE A O 1
ATOM 709 N N . LYS A 1 86 ? -11.397 -3.627 13.853 1.00 98.00 86 LYS A N 1
ATOM 710 C CA . LYS A 1 86 ? -11.500 -4.930 14.520 1.00 98.00 86 LYS A CA 1
ATOM 711 C C . LYS A 1 86 ? -11.922 -6.045 13.574 1.00 98.00 86 LYS A C 1
ATOM 713 O O . LYS A 1 86 ? -11.503 -7.178 13.773 1.00 98.00 86 LYS A O 1
ATOM 718 N N . GLU A 1 87 ? -12.767 -5.742 12.597 1.00 98.38 87 GLU A N 1
ATOM 719 C CA . GLU A 1 87 ? -13.150 -6.689 11.550 1.00 98.38 87 GLU A CA 1
ATOM 720 C C . GLU A 1 87 ? -11.940 -7.066 10.686 1.00 98.38 87 GLU A C 1
ATOM 722 O O . GLU A 1 87 ? -11.676 -8.248 10.492 1.00 98.38 87 GLU A O 1
ATOM 727 N N . ILE A 1 88 ? -11.131 -6.079 10.291 1.00 98.25 88 ILE A N 1
ATOM 728 C CA . ILE A 1 88 ? -9.866 -6.290 9.575 1.00 98.25 88 ILE A CA 1
ATOM 729 C C . ILE A 1 88 ? -8.893 -7.139 10.406 1.00 98.25 88 ILE A C 1
ATOM 731 O O . ILE A 1 88 ? -8.384 -8.142 9.919 1.00 98.25 88 ILE A O 1
ATOM 735 N N . GLU A 1 89 ? -8.653 -6.799 11.675 1.00 98.12 89 GLU A N 1
ATOM 736 C CA . GLU A 1 89 ? -7.782 -7.593 12.561 1.00 98.12 89 GLU A CA 1
ATOM 737 C C . GLU A 1 89 ? -8.308 -9.023 12.785 1.00 98.12 89 GLU A C 1
ATOM 739 O O . GLU A 1 89 ? -7.530 -9.947 13.041 1.00 98.12 89 GLU A O 1
ATOM 744 N N . ALA A 1 90 ? -9.625 -9.227 12.675 1.00 98.25 90 ALA A N 1
ATOM 745 C CA . ALA A 1 90 ? -10.261 -10.531 12.824 1.00 98.25 90 ALA A CA 1
ATOM 746 C C . ALA A 1 90 ? -10.094 -11.452 11.605 1.00 98.25 90 ALA A C 1
ATOM 748 O O . ALA A 1 90 ? -10.308 -12.654 11.763 1.00 98.25 90 ALA A O 1
ATOM 749 N N . VAL A 1 91 ? -9.660 -10.934 10.447 1.00 98.25 91 VAL A N 1
ATOM 750 C CA . VAL A 1 91 ? -9.334 -11.735 9.249 1.00 98.25 91 VAL A CA 1
ATOM 751 C C . VAL A 1 91 ? -8.316 -12.828 9.582 1.00 98.25 91 VAL A C 1
ATOM 753 O O . VAL A 1 91 ? -8.459 -13.981 9.181 1.00 98.25 91 VAL A O 1
ATOM 756 N N . ASN A 1 92 ? -7.282 -12.489 10.358 1.00 97.94 92 ASN A N 1
ATOM 757 C CA . ASN A 1 92 ? -6.326 -13.471 10.864 1.00 97.94 92 ASN A CA 1
ATOM 758 C C . ASN A 1 92 ? -5.706 -12.991 12.189 1.00 97.94 92 ASN A C 1
ATOM 760 O O . ASN A 1 92 ? -4.657 -12.337 12.186 1.00 97.94 92 ASN A O 1
ATOM 764 N N . PRO A 1 93 ? -6.343 -13.285 13.338 1.00 96.31 93 PRO A N 1
ATOM 765 C CA . PRO A 1 93 ? -5.929 -12.744 14.626 1.00 96.31 93 PRO A CA 1
ATOM 766 C C . PRO A 1 93 ? -4.474 -13.083 14.973 1.00 96.31 93 PRO A C 1
ATOM 768 O O . PRO A 1 93 ? -4.084 -14.250 15.021 1.00 96.31 93 PRO A O 1
ATOM 771 N N . GLY A 1 94 ? -3.674 -12.052 15.256 1.00 94.56 94 GLY A N 1
ATOM 772 C CA . GLY A 1 94 ? -2.243 -12.178 15.561 1.00 94.56 94 GLY A CA 1
ATOM 773 C C . GLY A 1 94 ? -1.323 -12.202 14.335 1.00 94.56 94 GLY A C 1
ATOM 774 O O . GLY A 1 94 ? -0.106 -12.173 14.504 1.00 94.56 94 GLY A O 1
ATOM 775 N N . PHE A 1 95 ? -1.893 -12.220 13.129 1.00 96.50 95 PHE A N 1
ATOM 776 C CA . PHE A 1 95 ? -1.173 -12.162 11.854 1.00 96.50 95 PHE A CA 1
ATOM 777 C C . PHE A 1 95 ? -1.629 -11.005 10.957 1.00 96.50 95 PHE A C 1
ATOM 779 O O . PHE A 1 95 ? -0.916 -10.662 10.017 1.00 96.50 95 PHE A O 1
ATOM 786 N N . VAL A 1 96 ? -2.783 -10.397 11.251 1.00 98.00 96 VAL A N 1
ATOM 787 C CA . VAL A 1 96 ? -3.214 -9.109 10.705 1.00 98.00 96 VAL A CA 1
ATOM 788 C C . VAL A 1 96 ? -3.125 -8.044 11.791 1.00 98.00 96 VAL A C 1
ATOM 790 O O . VAL A 1 96 ? -3.619 -8.236 12.902 1.00 98.00 96 VAL A O 1
ATOM 793 N N . GLU A 1 97 ? -2.474 -6.929 11.470 1.00 97.44 97 GLU A N 1
ATOM 794 C CA . GLU A 1 97 ? -2.252 -5.804 12.384 1.00 97.44 97 GLU A CA 1
ATOM 795 C C . GLU A 1 97 ? -2.444 -4.482 11.642 1.00 97.44 97 GLU A C 1
ATOM 797 O O . GLU A 1 97 ? -2.059 -4.354 10.476 1.00 97.44 97 GLU A O 1
ATOM 802 N N . VAL A 1 98 ? -3.019 -3.489 12.326 1.00 97.31 98 VAL A N 1
ATOM 803 C CA . VAL A 1 98 ? -3.175 -2.137 11.786 1.00 97.31 98 VAL A CA 1
ATOM 804 C C . VAL A 1 98 ? -2.231 -1.168 12.484 1.00 97.31 98 VAL A C 1
ATOM 806 O O . VAL A 1 98 ? -2.287 -0.975 13.697 1.00 97.31 98 VAL A O 1
ATOM 809 N N . GLU A 1 99 ? -1.397 -0.495 11.700 1.00 96.62 99 GLU A N 1
ATOM 810 C CA . GLU A 1 99 ? -0.406 0.460 12.182 1.00 96.62 99 GLU A CA 1
ATOM 811 C C . GLU A 1 99 ? -0.608 1.842 11.545 1.00 96.62 99 GLU A C 1
ATOM 813 O O . GLU A 1 99 ? -0.974 1.973 10.379 1.00 96.62 99 GLU A O 1
ATOM 818 N N . ILE A 1 100 ? -0.338 2.900 12.315 1.00 97.31 100 ILE A N 1
ATOM 819 C CA . ILE A 1 100 ? -0.257 4.271 11.799 1.00 97.31 100 ILE A CA 1
ATOM 820 C C . ILE A 1 100 ? 1.213 4.627 11.610 1.00 97.31 100 ILE A C 1
ATOM 822 O O . ILE A 1 100 ? 1.905 4.941 12.588 1.00 97.31 100 ILE A O 1
ATOM 826 N N . ASP A 1 101 ? 1.676 4.680 10.365 1.00 96.38 101 ASP A N 1
ATOM 827 C CA . ASP A 1 101 ? 3.022 5.169 10.089 1.00 96.38 101 ASP A CA 1
ATOM 828 C C . ASP A 1 101 ? 3.023 6.697 10.081 1.00 96.38 101 ASP A C 1
ATOM 830 O O . ASP A 1 101 ? 2.434 7.363 9.237 1.00 96.38 101 ASP A O 1
ATOM 834 N N . SER A 1 102 ? 3.697 7.262 11.079 1.00 94.56 102 SER A N 1
ATOM 835 C CA . SER A 1 102 ? 3.955 8.704 11.196 1.00 94.56 102 SER A CA 1
ATOM 836 C C . SER A 1 102 ? 5.450 9.023 11.237 1.00 94.56 102 SER A C 1
ATOM 838 O O . SER A 1 102 ? 5.844 10.145 11.558 1.00 94.56 102 SER A O 1
ATOM 840 N N . SER A 1 103 ? 6.280 8.017 10.952 1.00 93.00 103 SER A N 1
ATOM 841 C CA . SER A 1 103 ? 7.737 8.097 10.994 1.00 93.00 103 SER A CA 1
ATOM 842 C C . SER A 1 103 ? 8.328 8.426 9.624 1.00 93.00 103 SER A C 1
ATOM 844 O O . SER A 1 103 ? 9.300 9.176 9.548 1.00 93.00 103 SER A O 1
ATOM 846 N N . THR A 1 104 ? 7.698 7.945 8.548 1.00 91.94 104 THR A N 1
ATOM 847 C CA . THR A 1 104 ? 8.170 8.150 7.172 1.00 91.94 104 THR A CA 1
ATOM 848 C C . THR A 1 104 ? 8.013 9.598 6.702 1.00 91.94 104 THR A C 1
ATOM 850 O O . THR A 1 104 ? 8.920 10.153 6.083 1.00 91.94 104 THR A O 1
ATOM 853 N N . CYS A 1 105 ? 6.887 10.244 7.020 1.00 92.31 105 CYS A N 1
ATOM 854 C CA . CYS A 1 105 ? 6.597 11.620 6.615 1.00 92.31 105 CYS A CA 1
ATOM 855 C C . CYS A 1 105 ? 6.327 12.498 7.845 1.00 92.31 105 CYS A C 1
ATOM 857 O O . CYS A 1 105 ? 5.301 12.362 8.510 1.00 92.31 105 CYS A O 1
ATOM 859 N N . GLN A 1 106 ? 7.219 13.446 8.143 1.00 93.50 106 GLN A N 1
ATOM 860 C CA . GLN A 1 106 ? 7.102 14.285 9.339 1.00 93.50 106 GLN A CA 1
ATOM 861 C C . GLN A 1 106 ? 5.774 15.069 9.372 1.00 93.50 106 GLN A C 1
ATOM 863 O O . GLN A 1 106 ? 5.468 15.852 8.476 1.00 93.50 106 GLN A O 1
ATOM 868 N N . GLY A 1 107 ? 4.987 14.875 10.437 1.00 92.56 107 GLY A N 1
ATOM 869 C CA . GLY A 1 107 ? 3.693 15.547 10.638 1.00 92.56 107 GLY A CA 1
ATOM 870 C C . GLY A 1 107 ? 2.534 14.980 9.807 1.00 92.56 107 GLY A C 1
ATOM 871 O O . GLY A 1 107 ? 1.388 15.405 9.979 1.00 92.56 107 GLY A O 1
ATOM 872 N N . LYS A 1 108 ? 2.814 14.002 8.948 1.00 97.44 108 LYS A N 1
ATOM 873 C CA . LYS A 1 108 ? 1.850 13.299 8.107 1.00 97.44 108 LYS A CA 1
ATOM 874 C C . LYS A 1 108 ? 1.765 11.837 8.527 1.00 97.44 108 LYS A C 1
ATOM 876 O O . LYS A 1 108 ? 2.592 11.368 9.307 1.00 97.44 108 LYS A O 1
ATOM 881 N N . ALA A 1 109 ? 0.729 11.151 8.074 1.00 97.69 109 ALA A N 1
ATOM 882 C CA . ALA A 1 109 ? 0.580 9.734 8.336 1.00 97.69 109 ALA A CA 1
ATOM 883 C C . ALA A 1 109 ? -0.260 9.042 7.269 1.00 97.69 109 ALA A C 1
ATOM 885 O O . ALA A 1 109 ? -1.079 9.673 6.599 1.00 97.69 109 ALA A O 1
ATOM 886 N N . ASP A 1 110 ? -0.076 7.738 7.181 1.00 97.75 110 ASP A N 1
ATOM 887 C CA . ASP A 1 110 ? -0.927 6.802 6.463 1.00 97.75 110 ASP A CA 1
ATOM 888 C C . ASP A 1 110 ? -1.211 5.577 7.350 1.00 97.75 110 ASP A C 1
ATOM 890 O O . ASP A 1 110 ? -0.806 5.530 8.518 1.00 97.75 110 ASP A O 1
ATOM 894 N N . ILE A 1 111 ? -1.969 4.622 6.816 1.00 98.06 111 ILE A N 1
ATOM 895 C CA . ILE A 1 111 ? -2.322 3.382 7.513 1.00 98.06 111 ILE A CA 1
ATOM 896 C C . ILE A 1 111 ? -1.602 2.223 6.837 1.00 98.06 111 ILE A C 1
ATOM 898 O O . ILE A 1 111 ? -1.650 2.098 5.615 1.00 98.06 111 ILE A O 1
ATOM 902 N N . ILE A 1 112 ? -0.977 1.358 7.625 1.00 98.19 112 ILE A N 1
ATOM 903 C CA . ILE A 1 112 ? -0.432 0.090 7.155 1.00 98.19 112 ILE A CA 1
ATOM 904 C C . ILE A 1 112 ? -1.299 -1.031 7.715 1.00 98.19 112 ILE A C 1
ATOM 906 O O . ILE A 1 112 ? -1.466 -1.136 8.928 1.00 98.19 112 ILE A O 1
ATOM 910 N N . PHE A 1 113 ? -1.822 -1.873 6.832 1.00 98.38 113 PHE A N 1
ATOM 911 C CA . PHE A 1 113 ? -2.404 -3.154 7.204 1.00 98.38 113 PHE A CA 1
ATOM 912 C C . PHE A 1 113 ? -1.389 -4.252 6.886 1.00 98.38 113 PHE A C 1
ATOM 914 O O . PHE A 1 113 ? -1.047 -4.485 5.721 1.00 98.38 113 PHE A O 1
ATOM 921 N N . TRP A 1 114 ? -0.880 -4.892 7.930 1.00 98.31 114 TRP A N 1
ATOM 922 C CA . TRP A 1 114 ? -0.006 -6.056 7.830 1.00 98.31 114 TRP A CA 1
ATOM 923 C C . TRP A 1 114 ? -0.847 -7.326 7.685 1.00 98.31 114 TRP A C 1
ATOM 925 O O . TRP A 1 114 ? -1.920 -7.407 8.276 1.00 98.31 114 TRP A O 1
ATOM 935 N N . TYR A 1 115 ? -0.378 -8.310 6.920 1.00 98.31 115 TYR A N 1
ATOM 936 C CA . TYR A 1 115 ? -1.023 -9.625 6.779 1.00 98.31 115 TYR A CA 1
ATOM 937 C C . TYR A 1 115 ? -0.010 -10.705 6.398 1.00 98.31 115 TYR A C 1
ATOM 939 O O . TYR A 1 115 ? 1.076 -10.400 5.914 1.00 98.31 115 TYR A O 1
ATOM 947 N N . ALA A 1 116 ? -0.407 -11.969 6.570 1.00 97.25 116 ALA A N 1
ATOM 948 C CA . ALA A 1 116 ? 0.457 -13.132 6.355 1.00 97.25 116 ALA A CA 1
ATOM 949 C C . ALA A 1 116 ? 0.229 -13.879 5.026 1.00 97.25 116 ALA A C 1
ATOM 951 O O . ALA A 1 116 ? 0.993 -14.785 4.689 1.00 97.25 116 ALA A O 1
ATOM 952 N N . SER A 1 117 ? -0.855 -13.596 4.294 1.00 97.50 117 SER A N 1
ATOM 953 C CA . SER A 1 117 ? -1.169 -14.305 3.047 1.00 97.50 117 SER A CA 1
ATOM 954 C C . SER A 1 117 ? -1.994 -13.484 2.057 1.00 97.50 117 SER A C 1
ATOM 956 O O . SER A 1 117 ? -2.749 -12.595 2.448 1.00 97.50 117 SER A O 1
ATOM 958 N N . HIS A 1 118 ? -1.914 -13.855 0.777 1.00 97.25 118 HIS A N 1
ATOM 959 C CA . HIS A 1 118 ? -2.714 -13.254 -0.292 1.00 97.25 118 HIS A CA 1
ATOM 960 C C . HIS A 1 118 ? -4.227 -13.362 -0.044 1.00 97.25 118 HIS A C 1
ATOM 962 O O . HIS A 1 118 ? -4.974 -12.444 -0.357 1.00 97.25 118 HIS A O 1
ATOM 968 N N . GLU A 1 119 ? -4.697 -14.454 0.565 1.00 98.06 119 GLU A N 1
ATOM 969 C CA . GLU A 1 119 ? -6.113 -14.600 0.924 1.00 98.06 119 GLU A CA 1
ATOM 970 C C . GLU A 1 119 ? -6.534 -13.551 1.962 1.00 98.06 119 GLU A C 1
ATOM 972 O O . GLU A 1 119 ? -7.559 -12.897 1.788 1.00 98.06 119 GLU A O 1
ATOM 977 N N . ASN A 1 120 ? -5.690 -13.300 2.972 1.00 98.31 120 ASN A N 1
ATOM 978 C CA . ASN A 1 120 ? -5.943 -12.227 3.936 1.00 98.31 120 ASN A CA 1
ATOM 979 C C . ASN A 1 120 ? -5.962 -10.857 3.254 1.00 98.31 120 ASN A C 1
ATOM 981 O O . ASN A 1 120 ? -6.808 -10.035 3.584 1.00 98.31 120 ASN A O 1
ATOM 985 N N . ARG A 1 121 ? -5.073 -10.613 2.282 1.00 98.00 121 ARG A N 1
ATOM 986 C CA . ARG A 1 121 ? -5.083 -9.370 1.502 1.00 98.00 121 ARG A CA 1
ATOM 987 C C . ARG A 1 121 ? -6.433 -9.145 0.821 1.00 98.00 121 ARG A C 1
ATOM 989 O O . ARG A 1 121 ? -6.991 -8.060 0.949 1.00 98.00 121 ARG A O 1
ATOM 996 N N . LEU A 1 122 ? -6.944 -10.156 0.117 1.00 98.19 122 LEU A N 1
ATOM 997 C CA . LEU A 1 122 ? -8.211 -10.060 -0.612 1.00 98.19 122 LEU A CA 1
ATOM 998 C C . LEU A 1 122 ? -9.394 -9.809 0.330 1.00 98.19 122 LEU A C 1
ATOM 1000 O O . LEU A 1 122 ? -10.254 -8.993 0.019 1.00 98.19 122 LEU A O 1
ATOM 1004 N N . GLU A 1 123 ? -9.420 -10.468 1.489 1.00 98.44 123 GLU A N 1
ATOM 1005 C CA . GLU A 1 123 ? -10.473 -10.270 2.491 1.00 98.44 123 GLU A CA 1
ATOM 1006 C C . GLU A 1 123 ? -10.418 -8.864 3.111 1.00 98.44 123 GLU A C 1
ATOM 1008 O O . GLU A 1 123 ? -11.445 -8.202 3.242 1.00 98.44 123 GLU A O 1
ATOM 1013 N N . ILE A 1 124 ? -9.219 -8.350 3.409 1.00 98.44 124 ILE A N 1
ATOM 1014 C CA . ILE A 1 124 ? -9.037 -6.967 3.879 1.00 98.44 124 ILE A CA 1
ATOM 1015 C C . ILE A 1 124 ? -9.490 -5.967 2.808 1.00 98.44 124 ILE A C 1
ATOM 1017 O O . ILE A 1 124 ? -10.177 -4.998 3.127 1.00 98.44 124 ILE A O 1
ATOM 1021 N N . GLU A 1 125 ? -9.126 -6.181 1.540 1.00 98.19 125 GLU A N 1
ATOM 1022 C CA . GLU A 1 125 ? -9.563 -5.327 0.428 1.00 98.19 125 GLU A CA 1
ATOM 1023 C C . GLU A 1 125 ? -11.093 -5.335 0.267 1.00 98.19 125 GLU A C 1
ATOM 1025 O O . GLU A 1 125 ? -11.668 -4.274 0.018 1.00 98.19 125 GLU A O 1
ATOM 1030 N N . ASP A 1 126 ? -11.751 -6.480 0.469 1.00 98.31 126 ASP A N 1
ATOM 1031 C CA . ASP A 1 126 ? -13.215 -6.604 0.438 1.00 98.31 126 ASP A CA 1
ATOM 1032 C C . ASP A 1 126 ? -13.886 -5.851 1.600 1.00 98.31 126 ASP A C 1
ATOM 1034 O O . ASP A 1 126 ? -14.819 -5.079 1.373 1.00 98.31 126 ASP A O 1
ATOM 1038 N N . ILE A 1 127 ? -13.355 -5.975 2.826 1.00 98.12 127 ILE A N 1
ATOM 1039 C CA . ILE A 1 127 ? -13.846 -5.239 4.007 1.00 98.12 127 ILE A CA 1
ATOM 1040 C C . ILE A 1 127 ? -13.706 -3.722 3.813 1.00 98.12 127 ILE A C 1
ATOM 1042 O O . ILE A 1 127 ? -14.605 -2.955 4.167 1.00 98.12 127 ILE A O 1
ATOM 1046 N N . ILE A 1 128 ? -12.576 -3.262 3.262 1.00 97.69 128 ILE A N 1
ATOM 1047 C CA . ILE A 1 128 ? -12.349 -1.834 2.997 1.00 97.69 128 ILE A CA 1
ATOM 1048 C C . ILE A 1 128 ? -13.263 -1.345 1.867 1.00 97.69 128 ILE A C 1
ATOM 1050 O O . ILE A 1 128 ? -13.808 -0.242 1.951 1.00 97.69 128 ILE A O 1
ATOM 1054 N N . GLY A 1 129 ? -13.415 -2.141 0.807 1.00 97.00 129 GLY A N 1
ATOM 1055 C CA . GLY A 1 129 ? -14.315 -1.874 -0.316 1.00 97.00 129 GLY A CA 1
ATOM 1056 C C . GLY A 1 129 ? -13.935 -0.671 -1.191 1.00 97.00 129 GLY A C 1
ATOM 1057 O O . GLY A 1 129 ? -14.733 -0.257 -2.032 1.00 97.00 129 GLY A O 1
ATOM 1058 N N . ASP A 1 130 ? -12.748 -0.085 -0.998 1.00 95.75 130 ASP A N 1
ATOM 1059 C CA . ASP A 1 130 ? -12.277 1.105 -1.717 1.00 95.75 130 ASP A CA 1
ATOM 1060 C C . ASP A 1 130 ? -10.731 1.194 -1.753 1.00 95.75 130 ASP A C 1
ATOM 1062 O O . ASP A 1 130 ? -9.993 0.511 -1.034 1.00 95.75 130 ASP A O 1
ATOM 1066 N N . GLU A 1 131 ? -10.212 2.088 -2.595 1.00 94.19 131 GLU A N 1
ATOM 1067 C CA . GLU A 1 131 ? -8.788 2.421 -2.713 1.00 94.19 131 GLU A CA 1
ATOM 1068 C C . GLU A 1 131 ? -8.264 3.249 -1.530 1.00 94.19 131 GLU A C 1
ATOM 1070 O O . GLU A 1 131 ? -7.054 3.430 -1.379 1.00 94.19 131 GLU A O 1
ATOM 1075 N N . THR A 1 132 ? -9.160 3.754 -0.677 1.00 96.88 132 THR A N 1
ATOM 1076 C CA . THR A 1 132 ? -8.820 4.475 0.556 1.00 96.88 132 THR A CA 1
ATOM 1077 C C . THR A 1 132 ? -9.619 3.946 1.741 1.00 96.88 132 THR A C 1
ATOM 1079 O O . THR A 1 132 ? -10.764 3.535 1.595 1.00 96.88 132 THR A O 1
ATOM 1082 N N . PHE A 1 133 ? -9.049 4.015 2.941 1.00 97.56 133 PHE A N 1
ATOM 1083 C CA . PHE A 1 133 ? -9.753 3.688 4.173 1.00 97.56 133 PHE A CA 1
ATOM 1084 C C . PHE A 1 133 ? -10.479 4.940 4.671 1.00 97.56 133 PHE A C 1
ATOM 1086 O O . PHE A 1 133 ? -9.891 5.788 5.345 1.00 97.56 133 PHE A O 1
ATOM 1093 N N . PHE A 1 134 ? -11.743 5.108 4.270 1.00 96.69 134 PHE A N 1
ATOM 1094 C CA . PHE A 1 134 ? -12.557 6.291 4.589 1.00 96.69 134 PHE A CA 1
ATOM 1095 C C . PHE A 1 134 ? -11.862 7.623 4.230 1.00 96.69 134 PHE A C 1
ATOM 1097 O O . PHE A 1 134 ? -11.849 8.572 5.016 1.00 96.69 134 PHE A O 1
ATOM 1104 N N . GLY A 1 135 ? -11.259 7.690 3.038 1.00 95.31 135 GLY A N 1
ATOM 1105 C CA . GLY A 1 135 ? -10.526 8.861 2.546 1.00 95.31 135 GLY A CA 1
ATOM 1106 C C . GLY A 1 135 ? -9.062 8.940 2.991 1.00 95.31 135 GLY A C 1
ATOM 1107 O O . GLY A 1 135 ? -8.342 9.834 2.544 1.00 95.31 135 GLY A O 1
ATOM 1108 N N . ILE A 1 136 ? -8.598 8.014 3.836 1.00 97.00 136 ILE A N 1
ATOM 1109 C CA . ILE A 1 136 ? -7.195 7.912 4.244 1.00 97.00 136 ILE A CA 1
ATOM 1110 C C . ILE A 1 136 ? -6.455 6.946 3.306 1.00 97.00 136 ILE A C 1
ATOM 1112 O O . ILE A 1 136 ? -6.884 5.800 3.150 1.00 97.00 136 ILE A O 1
ATOM 1116 N N . PRO A 1 137 ? -5.343 7.362 2.677 1.00 97.31 137 PRO A N 1
ATOM 1117 C CA . PRO A 1 137 ? -4.487 6.444 1.936 1.00 97.31 137 PRO A CA 1
ATOM 1118 C C . PRO A 1 137 ? -3.963 5.334 2.849 1.00 97.31 137 PRO A C 1
ATOM 1120 O O . PRO A 1 137 ? -3.553 5.607 3.979 1.00 97.31 137 PRO A O 1
ATOM 1123 N N . TYR A 1 138 ? -3.943 4.101 2.350 1.00 97.75 138 TYR A N 1
ATOM 1124 C CA . TYR A 1 138 ? -3.391 2.965 3.079 1.00 97.75 138 TYR A CA 1
ATOM 1125 C C . TYR A 1 138 ? -2.407 2.163 2.236 1.00 97.75 138 TYR A C 1
ATOM 1127 O O . TYR A 1 138 ? -2.334 2.294 1.009 1.00 97.75 138 TYR A O 1
ATOM 1135 N N . ARG A 1 139 ? -1.646 1.325 2.929 1.00 97.62 139 ARG A N 1
ATOM 1136 C CA . ARG A 1 139 ? -0.780 0.300 2.368 1.00 97.62 139 ARG A CA 1
ATOM 1137 C C . ARG A 1 139 ? -1.187 -1.065 2.902 1.00 97.62 139 ARG A C 1
ATOM 1139 O O . ARG A 1 139 ? -1.611 -1.184 4.047 1.00 97.62 139 ARG A O 1
ATOM 1146 N N . LEU A 1 140 ? -1.011 -2.079 2.069 1.00 98.12 140 LEU A N 1
ATOM 1147 C CA . LEU A 1 140 ? -1.093 -3.490 2.428 1.00 98.12 140 LEU A CA 1
ATOM 1148 C C . LEU A 1 140 ? 0.338 -4.028 2.357 1.00 98.12 140 LEU A C 1
ATOM 1150 O O . LEU A 1 140 ? 0.987 -3.875 1.319 1.00 98.12 140 LEU A O 1
ATOM 1154 N N . GLN A 1 141 ? 0.852 -4.573 3.457 1.00 98.06 141 GLN A N 1
ATOM 1155 C CA . GLN A 1 141 ? 2.192 -5.148 3.516 1.00 98.06 141 GLN A CA 1
ATOM 1156 C C . GLN A 1 141 ? 2.144 -6.608 3.975 1.00 98.06 141 GLN A C 1
ATOM 1158 O O . GLN A 1 141 ? 1.765 -6.911 5.106 1.00 98.06 141 GLN A O 1
ATOM 1163 N N . ASN A 1 142 ? 2.576 -7.495 3.090 1.00 96.75 142 ASN A N 1
ATOM 1164 C CA . ASN A 1 142 ? 2.778 -8.906 3.353 1.00 96.75 142 ASN A CA 1
ATOM 1165 C C . ASN A 1 142 ? 4.016 -9.109 4.240 1.00 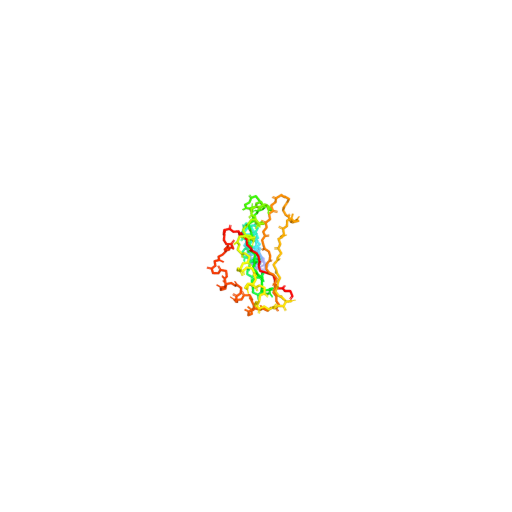96.75 142 ASN A C 1
ATOM 1167 O O . ASN A 1 142 ? 5.091 -8.565 3.950 1.00 96.75 142 ASN A O 1
ATOM 1171 N N . ARG A 1 143 ? 3.867 -9.874 5.324 1.00 92.00 143 ARG A N 1
ATOM 1172 C CA . ARG A 1 143 ? 4.911 -10.116 6.324 1.00 92.00 143 ARG A CA 1
ATOM 1173 C C . ARG A 1 143 ? 4.949 -11.561 6.810 1.00 92.00 143 ARG A C 1
ATOM 1175 O O . ARG A 1 143 ? 3.878 -12.133 7.092 1.00 92.00 143 ARG A O 1
#

Radius of gyration: 27.59 Å; chains: 1; bounding box: 62×31×78 Å

Foldseek 3Di:
DVVVVVVVVVVVVVVVVVVVVVVVVVVVVVVVVVVVVVVCCVPPVPVVQCCCCPVQVKFAPPDDLVPAAFPVVVVVLCVVVVVLQVVLCVLDPPFWDKDWDCPVHPRGTAIEIEHADNVSVVVNCVSCVDCANVPGHYMYGHD

pLDDT: mean 90.3, std 11.19, range [55.75, 98.44]

=== Feature glossary ===
Each block in this record encodes a different view of the same protein. In brief:

Predicted aligned error. PAE(i, j) answers: if I align the predicted and true structures on residue i, how far off (in Å) do I expect residue j to be? A block-diagonal PAE matrix with low values on the blocks and high values off-diagonal is the signature of a multi-domain protein with confidently predicted domains but uncertain inter-domain orientation.

Contact-map, Ramachandran, and PAE plots. Plot images: a contact map (which residues are close in 3D, as an N×N binary image), a Ramachandran scatter (backbone torsion angles, revealing secondary-structure composition at a glance), and — for AlphaFold structures — a PAE heatmap (pairwise prediction confidence).

Backbone torsions (φ/ψ). φ (phi) and ψ (psi) a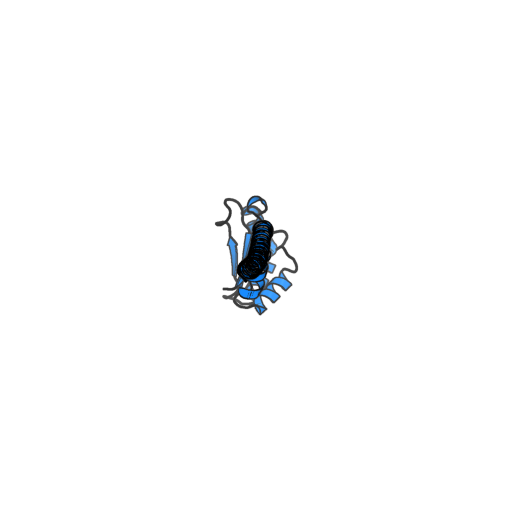re the two rotatable backbone dihedrals per residue: φ is the C(i-1)–N–Cα–C torsion, ψ is the N–Cα–C–N(i+1) torsion, both in degrees on (−180°, 180°]. α-helical residues cluster near (−60°, −45°); β-strand residues near (−120°, +130°). A Ramachandran plot is simply a scatter of (φ, ψ) for every residue.

Foldseek 3Di. A 3Di character summarizes, for each residue, the relative orientation of the Cα frame of its nearest spatial neighbor. Because it encodes fold topology rather than chemistry, 3Di alignments detect remote structural similarity that sequence alignment misses.

Radius of gyration, Cα contacts, bounding box. Three whole-structure scalars: the radius of gyration (RMS distance of Cα from centroid, in Å), the count of Cα–Cα contacts (pairs closer than 8 Å and separated by more than four residues in sequence — i.e. tertiary, not local, contacts), and the bounding-box dimensions. Together they distinguish compact globular folds from extended fibres or disordered chains.

Sequence. Sequence gives the chain of amino acids in standard one-letter code (A=alanine, C=cysteine, …, Y=tyrosine), read N→C. It is the only feature that is directly encoded by the gene; all structural features are derived from the folded form of this sequence.

mmCIF coordinates. Atomic coordinates in PDBx/mmCIF format — the same representation the Protein Data Bank distributes. Each line of the _atom_site loop places one backbone atom in Cartesian space (units: ångströms, origin: arbitrary).

Secondary structure (3-state, P-SEA). Three-state secondary structure (P-SEA) collapses the eight DSSP classes into helix (a), strand (b), and coil (c). P-SEA assigns these from Cα geometry alone — distances and angles — without requiring backbone oxygens, so it works on any Cα trace.

InterPro / GO / CATH / organism. Functional annotations link the protein to curated databases. InterPro entries identify conserved domains and families by matching the sequence against member-database signatures (Pfam, PROSITE, CDD, …). Gene Ontology (GO) terms describe molecular function, biological process, and cellular component in a controlled vocabulary. CATH places the structure in a hierarchical fold classification (Class/Architecture/Topology/Homologous-superfamily). The organism is the source species.

B-factor. B-factor (Debye–Waller factor) reflects atomic displacement in the crystal lattice. It is an experimental observable (units Å²), not a prediction; low values mean the atom is pinned down, high values mean it moves or is heterogeneous across the crystal.

Rendered structure images. Structure images are PyMOL renders from six orthogonal camera directions. Cartoon representation draws helices as coils and strands as arrows; sticks shows the backbone as bonds; surface shows the solvent-excluded envelope. Rainbow coloring maps sequence position to hue (blue→red, N→C); chain coloring assigns a distinct color per polypeptide.

Solvent-accessible surface area. Solvent-accessible surface area (SASA) is the area in Å² traced out by the centre of a 1.4 Å probe sphere (a water molecule) rolled over the protein's van der Waals surface (Shrake–Rupley / Lee–Richards construction). Buried residues have near-zero SASA; fully exposed residues can exceed 200 Å². The total SASA scales roughly with the number of surface residues.

Secondary structure (8-state, DSSP). The SS8 string is DSSP's per-residue secondary-structure call. α-helix (H) means an i→i+4 H-bond ladder; β-strand (E) means the residue participates in a β-sheet; 3₁₀ (G) and π (I) are tighter and wider helices; T/S are turns/bends; '-' is loop.

pLDDT. For AlphaFold models, the B-factor field carries pLDDT — the model's own estimate of local accuracy on a 0–100 scale. Regions with pLDDT<50 should be treated as essentially unmodeled; they often correspond to intrinsically disordered segments.

Nearest PDB structures. Nearest PDB neighbors are the top structural matches found by Foldseek when searching this structure against the entire Protein Data Bank. Each hit reports a TM-score (0 to 1; >0.5 almost always implies the same fold) and an E-value. These are *structural* homologs — they may share no detectable sequence similarity.